Protein AF-A0A060BYZ4-F1 (afdb_monomer)

Organism: NCBI:txid941974

pLDDT: mean 87.71, std 12.77, range [39.12, 98.88]

Foldseek 3Di:
DVVPQDLPVLLVVLLVCLVVPAQEDEDEDALVVCVVPVPVVLVSVVSSLVSCVVSNHAYAYEYFEPDDDPPDDQQDDDDDFDDADPPDPCRRGHGHPALVQLPDPVNLVSSLCSLLSNCLSCLEPPSHAAYEYYHPCVDCVRPRNNVVSPPSVVSSVVSVRPHYYDYDDDDDD

Radius of gyration: 16.06 Å; Cα contacts (8 Å, |Δi|>4): 259; chains: 1; bounding box: 35×40×42 Å

InterPro domains:
  IPR017853 Glycoside hydrolase superfamily [SSF51445] (5-165)

Structure (mmCIF, N/CA/C/O backbone):
data_AF-A0A060BYZ4-F1
#
_entry.id   AF-A0A060BYZ4-F1
#
loop_
_atom_site.group_PDB
_atom_site.id
_atom_site.type_symbol
_atom_site.label_atom_id
_atom_site.label_alt_id
_atom_site.label_comp_id
_atom_site.label_asym_id
_atom_site.label_entity_id
_atom_site.label_seq_id
_atom_site.pdbx_PDB_ins_code
_atom_site.Cartn_x
_atom_site.Cartn_y
_atom_site.Cartn_z
_atom_site.occupancy
_atom_site.B_iso_or_equiv
_atom_site.auth_seq_id
_atom_site.auth_comp_id
_atom_site.auth_asym_id
_atom_site.auth_atom_id
_atom_site.pdbx_PDB_model_num
ATOM 1 N N . GLN A 1 1 ? 9.203 1.597 2.132 1.00 89.81 1 GLN A N 1
ATOM 2 C CA . GLN A 1 1 ? 10.469 1.006 2.621 1.00 89.81 1 GLN A CA 1
ATOM 3 C C . GLN A 1 1 ? 10.626 1.400 4.087 1.00 89.81 1 GLN A C 1
ATOM 5 O O . GLN A 1 1 ? 9.872 2.268 4.523 1.00 89.81 1 GLN A O 1
ATOM 10 N N . ALA A 1 2 ? 11.499 0.751 4.859 1.00 93.06 2 ALA A N 1
ATOM 11 C CA . ALA A 1 2 ? 11.623 1.028 6.295 1.00 93.06 2 ALA A CA 1
ATOM 12 C C . ALA A 1 2 ? 12.139 2.451 6.559 1.00 93.06 2 ALA A C 1
ATOM 14 O O . ALA A 1 2 ? 11.615 3.165 7.405 1.00 93.06 2 ALA A O 1
ATOM 15 N N . GLU A 1 3 ? 13.095 2.887 5.747 1.00 93.56 3 GLU A N 1
ATOM 16 C CA . GLU A 1 3 ? 13.818 4.156 5.840 1.00 93.56 3 GLU A CA 1
ATOM 17 C C . GLU A 1 3 ? 12.916 5.373 5.606 1.00 93.56 3 GLU A C 1
ATOM 19 O O . GLU A 1 3 ? 13.253 6.482 6.006 1.00 93.56 3 GLU A O 1
ATOM 24 N N . SER A 1 4 ? 11.777 5.173 4.939 1.00 92.81 4 SER A N 1
ATOM 25 C CA . SER A 1 4 ? 10.827 6.228 4.581 1.00 92.81 4 SER A CA 1
ATOM 26 C C . SER A 1 4 ? 9.488 6.107 5.314 1.00 92.81 4 SER A C 1
ATOM 28 O O . SER A 1 4 ? 8.541 6.802 4.950 1.00 92.81 4 SER A O 1
ATOM 30 N N . PHE A 1 5 ? 9.349 5.171 6.258 1.00 96.25 5 PHE A N 1
ATOM 31 C CA . PHE A 1 5 ? 8.108 4.999 7.009 1.00 96.25 5 PHE A CA 1
ATOM 32 C C . PHE A 1 5 ? 8.051 6.016 8.152 1.00 96.25 5 PHE A C 1
ATOM 34 O O . PHE A 1 5 ? 8.799 5.909 9.119 1.00 96.25 5 PHE A O 1
ATOM 41 N N . ASP A 1 6 ? 7.161 7.001 8.030 1.00 97.50 6 ASP A N 1
ATOM 42 C CA . ASP A 1 6 ? 7.020 8.108 8.980 1.00 97.50 6 ASP A CA 1
ATOM 43 C C . ASP A 1 6 ? 5.649 8.055 9.686 1.00 97.50 6 ASP A C 1
ATOM 45 O O . ASP A 1 6 ? 4.680 8.667 9.221 1.00 97.50 6 ASP A O 1
ATOM 49 N N . PRO A 1 7 ? 5.533 7.326 10.813 1.00 98.12 7 PRO A N 1
ATOM 50 C CA . PRO A 1 7 ? 4.274 7.212 11.545 1.00 98.12 7 PRO A CA 1
ATOM 51 C C . PRO A 1 7 ? 3.796 8.547 12.131 1.00 98.12 7 PRO A C 1
ATOM 53 O O . PRO A 1 7 ? 2.594 8.719 12.325 1.00 98.12 7 PRO A O 1
ATOM 56 N N . ALA A 1 8 ? 4.695 9.503 12.392 1.00 98.44 8 ALA A N 1
ATOM 57 C CA . ALA A 1 8 ? 4.322 10.803 12.946 1.00 98.44 8 ALA A CA 1
ATOM 58 C C . ALA A 1 8 ? 3.615 11.673 11.898 1.00 98.44 8 ALA A C 1
ATOM 60 O O . ALA A 1 8 ? 2.594 12.299 12.191 1.00 98.44 8 ALA A O 1
ATOM 61 N N . THR A 1 9 ? 4.118 11.683 10.660 1.00 98.12 9 THR A N 1
ATOM 62 C CA . THR A 1 9 ? 3.438 12.357 9.546 1.00 98.12 9 THR A CA 1
ATOM 63 C C . THR A 1 9 ? 2.119 11.670 9.202 1.00 98.12 9 THR A C 1
ATOM 65 O O . THR A 1 9 ? 1.117 12.364 9.039 1.00 98.12 9 THR A O 1
ATOM 68 N N . ILE A 1 10 ? 2.078 10.332 9.189 1.00 98.50 10 ILE A N 1
ATOM 69 C CA . ILE A 1 10 ? 0.837 9.568 8.972 1.00 98.50 10 ILE A CA 1
ATOM 70 C C . ILE A 1 10 ? -0.224 9.930 10.025 1.00 98.50 10 ILE A C 1
ATOM 72 O O . ILE A 1 10 ? -1.362 10.223 9.664 1.00 98.50 10 ILE A O 1
ATOM 76 N N . ASP A 1 11 ? 0.129 9.952 11.316 1.00 98.75 11 ASP A N 1
ATOM 77 C CA . ASP A 1 11 ? -0.804 10.307 12.397 1.00 98.75 11 ASP A CA 1
ATOM 78 C C . ASP A 1 11 ? -1.352 11.729 12.243 1.00 98.75 11 ASP A C 1
ATOM 80 O O . ASP A 1 11 ? -2.550 11.955 12.409 1.00 98.75 11 ASP A O 1
ATOM 84 N N . ARG A 1 12 ? -0.492 12.681 11.866 1.00 98.75 12 ARG A N 1
ATOM 85 C CA . ARG A 1 12 ? -0.890 14.071 11.620 1.00 98.75 12 ARG A CA 1
ATOM 86 C C . ARG A 1 12 ? -1.871 14.190 10.452 1.00 98.75 12 ARG A C 1
ATOM 88 O O . ARG A 1 12 ? -2.897 14.850 10.593 1.00 98.75 12 ARG A O 1
ATOM 95 N N . GLU A 1 13 ? -1.571 13.568 9.314 1.00 98.25 13 GLU A N 1
ATOM 96 C CA . GLU A 1 13 ? -2.410 13.661 8.112 1.00 98.25 13 GLU A CA 1
ATOM 97 C C . GLU A 1 13 ? -3.753 12.947 8.282 1.00 98.25 13 GLU A C 1
ATOM 99 O O . GLU A 1 13 ? -4.788 13.483 7.881 1.00 98.25 13 GLU A O 1
ATOM 104 N N . LEU A 1 14 ? -3.773 11.785 8.941 1.00 98.62 14 LEU A N 1
ATOM 105 C CA . LEU A 1 14 ? -5.027 11.107 9.272 1.00 98.62 14 LEU A CA 1
ATOM 106 C C . LEU A 1 14 ? -5.845 11.881 10.315 1.00 98.62 14 LEU A C 1
ATOM 108 O O . LEU A 1 14 ? -7.072 11.885 10.225 1.00 98.62 14 LEU A O 1
ATOM 112 N N . GLY A 1 15 ? -5.198 12.615 11.224 1.00 98.62 15 GLY A N 1
ATOM 113 C CA . GLY A 1 15 ? -5.874 13.560 12.115 1.00 98.62 15 GLY A CA 1
ATOM 114 C C . GLY A 1 15 ? -6.542 14.716 11.363 1.00 98.62 15 GLY A C 1
ATOM 115 O O . GLY A 1 15 ? -7.680 15.078 11.663 1.00 98.62 15 GLY A O 1
ATOM 116 N N . TRP A 1 16 ? -5.891 15.268 10.332 1.00 98.69 16 TRP A N 1
ATOM 117 C CA . TRP A 1 16 ? -6.535 16.247 9.447 1.00 98.69 16 TRP A CA 1
ATOM 118 C C . TRP A 1 16 ? -7.707 15.634 8.685 1.00 98.69 16 TRP A C 1
ATOM 120 O O . TRP A 1 16 ? -8.766 16.254 8.595 1.00 98.69 16 TRP A O 1
ATOM 130 N N . ALA A 1 17 ? -7.549 14.409 8.180 1.00 98.31 17 ALA A N 1
ATOM 131 C CA . ALA A 1 17 ? -8.615 13.718 7.471 1.00 98.31 17 ALA A CA 1
ATOM 132 C C . ALA A 1 17 ? -9.845 13.491 8.370 1.00 98.31 17 ALA A C 1
ATOM 134 O O . ALA A 1 17 ? -10.972 13.775 7.961 1.00 98.31 17 ALA A O 1
ATOM 135 N N . GLN A 1 18 ? -9.622 13.067 9.616 1.00 98.31 18 GLN A N 1
ATOM 136 C CA . GLN A 1 18 ? -10.665 12.952 10.632 1.00 98.31 18 GLN A CA 1
ATOM 137 C C . GLN A 1 18 ? -11.359 14.299 10.882 1.00 98.31 18 GLN A C 1
ATOM 139 O O . GLN A 1 18 ? -12.587 14.359 10.882 1.00 98.31 18 GLN A O 1
ATOM 144 N N . GLY A 1 19 ? -10.598 15.386 11.054 1.00 98.25 19 GLY A N 1
ATOM 145 C CA . GLY A 1 19 ? -11.148 16.729 11.277 1.00 98.25 19 GLY A CA 1
ATOM 146 C C . GLY A 1 19 ? -12.015 17.249 10.123 1.00 98.25 19 GLY A C 1
ATOM 147 O O . GLY A 1 19 ? -12.915 18.055 10.347 1.00 98.25 19 GLY A O 1
ATOM 148 N N . LEU A 1 20 ? -11.783 16.755 8.903 1.00 98.19 20 LEU A N 1
ATOM 149 C CA . LEU A 1 20 ? -12.593 17.038 7.713 1.00 98.19 20 LEU A CA 1
ATOM 150 C C . LEU A 1 20 ? -13.802 16.097 7.551 1.00 98.19 20 LEU A C 1
ATOM 152 O O . LEU A 1 20 ? -14.591 16.275 6.625 1.00 98.19 20 LEU A O 1
ATOM 156 N N . GLY A 1 21 ? -13.965 15.108 8.433 1.00 97.88 21 GLY A N 1
ATOM 157 C CA . GLY A 1 21 ? -15.078 1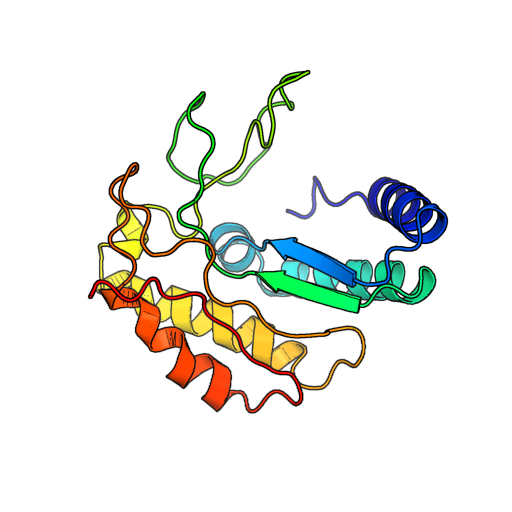4.156 8.410 1.00 97.88 21 GLY A CA 1
ATOM 158 C C . GLY A 1 21 ? -14.852 12.921 7.535 1.00 97.88 21 GLY A C 1
ATOM 159 O O . GLY A 1 21 ? -15.803 12.180 7.278 1.00 97.88 21 GLY A O 1
ATOM 160 N N . PHE A 1 22 ? -13.623 12.661 7.075 1.00 97.88 22 PHE A N 1
ATOM 161 C CA . PHE A 1 22 ? -13.325 11.407 6.385 1.00 97.88 22 PHE A CA 1
ATOM 162 C C . PHE A 1 22 ? -13.378 10.224 7.357 1.00 97.88 22 PHE A C 1
ATOM 164 O O . PHE A 1 22 ? -12.887 10.291 8.480 1.00 97.88 22 PHE A O 1
ATOM 171 N N . ASN A 1 23 ? -13.938 9.110 6.889 1.00 97.81 23 ASN A N 1
ATOM 172 C CA . ASN A 1 23 ? -14.022 7.848 7.635 1.00 97.81 23 ASN A CA 1
ATOM 173 C C . ASN A 1 23 ? -13.305 6.687 6.927 1.00 97.81 23 ASN A C 1
ATOM 175 O O . ASN A 1 23 ? -13.307 5.555 7.413 1.00 97.81 23 ASN A O 1
ATOM 179 N N . THR A 1 24 ? -12.739 6.952 5.749 1.00 98.00 24 THR A N 1
ATOM 180 C CA . THR A 1 24 ? -12.126 5.947 4.886 1.00 98.00 24 THR A CA 1
ATOM 181 C C . THR A 1 24 ? -10.980 6.574 4.103 1.00 98.00 24 THR A C 1
ATOM 183 O O . THR A 1 24 ? -11.115 7.693 3.608 1.00 98.00 24 THR A O 1
ATOM 186 N N . VAL A 1 25 ? -9.876 5.843 3.947 1.00 97.69 25 VAL A N 1
ATOM 187 C CA . VAL A 1 25 ? -8.769 6.214 3.053 1.00 97.69 25 VAL A CA 1
ATOM 188 C C . VAL A 1 25 ? -8.409 5.063 2.129 1.00 97.69 25 VAL A C 1
ATOM 190 O O . VAL A 1 25 ? -8.401 3.897 2.525 1.00 97.69 25 VAL A O 1
ATOM 193 N N . ARG A 1 26 ? -8.067 5.403 0.888 1.00 96.56 26 ARG A N 1
ATOM 194 C CA . ARG A 1 26 ? -7.505 4.465 -0.078 1.00 96.56 26 ARG A CA 1
ATOM 195 C C . ARG A 1 26 ? -5.998 4.649 -0.135 1.00 96.56 26 ARG A C 1
ATOM 197 O O . ARG A 1 26 ? -5.522 5.749 -0.395 1.00 96.56 26 ARG A O 1
ATOM 204 N N . VAL A 1 27 ? -5.265 3.568 0.094 1.00 96.19 27 VAL A N 1
ATOM 205 C CA . VAL A 1 27 ? -3.797 3.557 0.096 1.00 96.19 27 VAL A CA 1
ATOM 206 C C . VAL A 1 27 ? -3.285 2.575 -0.935 1.00 96.19 27 VAL A C 1
ATOM 208 O O . VAL A 1 27 ? -3.994 1.645 -1.311 1.00 96.19 27 VAL A O 1
ATOM 211 N N . PHE A 1 28 ? -2.059 2.776 -1.396 1.00 94.88 28 PHE A N 1
ATOM 212 C CA . PHE A 1 28 ? -1.465 1.954 -2.437 1.00 94.88 28 PHE A CA 1
ATOM 213 C C . PHE A 1 28 ? -0.217 1.276 -1.913 1.00 94.88 28 PHE A C 1
ATOM 215 O O . PHE A 1 28 ? 0.642 1.900 -1.288 1.00 94.88 28 PHE A O 1
ATOM 222 N N . PHE A 1 29 ? -0.132 -0.012 -2.187 1.00 95.81 29 PHE A N 1
ATOM 223 C CA . PHE A 1 29 ? 1.086 -0.763 -2.021 1.00 95.81 29 PHE A CA 1
ATOM 224 C C . PHE A 1 29 ? 1.906 -0.750 -3.311 1.00 95.81 29 PHE A C 1
ATOM 226 O O . PHE A 1 29 ? 1.474 -0.251 -4.349 1.00 95.81 29 P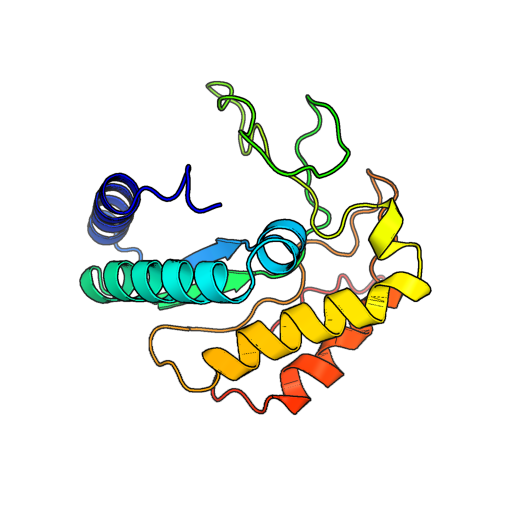HE A O 1
ATOM 233 N N . HIS A 1 30 ? 3.104 -1.320 -3.228 1.00 95.31 30 HIS A N 1
ATOM 234 C CA . HIS A 1 30 ? 3.938 -1.558 -4.389 1.00 95.31 30 HIS A CA 1
ATOM 235 C C . HIS A 1 30 ? 4.598 -2.930 -4.269 1.00 95.31 30 HIS A C 1
ATOM 237 O O . HIS A 1 30 ? 5.241 -3.235 -3.261 1.00 95.31 30 HIS A O 1
ATOM 243 N N . ASP A 1 31 ? 4.474 -3.734 -5.322 1.00 95.25 31 ASP A N 1
ATOM 244 C CA . ASP A 1 31 ? 5.020 -5.092 -5.417 1.00 95.25 31 ASP A CA 1
ATOM 245 C C . ASP A 1 31 ? 6.531 -5.175 -5.126 1.00 95.25 31 ASP A C 1
ATOM 247 O O . ASP A 1 31 ? 6.964 -6.085 -4.427 1.00 95.25 31 ASP A O 1
ATOM 251 N N . LEU A 1 32 ? 7.334 -4.203 -5.576 1.00 96.00 32 LEU A N 1
ATOM 252 C CA . LEU A 1 32 ? 8.778 -4.175 -5.308 1.00 96.00 32 LEU A CA 1
ATOM 253 C C . LEU A 1 32 ? 9.113 -3.983 -3.823 1.00 96.00 32 LEU A C 1
ATOM 255 O O . LEU A 1 32 ? 10.105 -4.521 -3.339 1.00 96.00 32 LEU A O 1
ATOM 259 N N . VAL A 1 33 ? 8.293 -3.225 -3.086 1.00 97.06 33 VAL A N 1
ATOM 260 C CA . VAL A 1 33 ? 8.493 -3.032 -1.639 1.00 97.06 33 VAL A CA 1
ATOM 261 C C . VAL A 1 33 ? 8.190 -4.325 -0.890 1.00 97.06 33 VAL A C 1
ATOM 263 O O . VAL A 1 33 ? 8.875 -4.635 0.082 1.00 97.06 33 VAL A O 1
ATOM 266 N N . TRP A 1 34 ? 7.188 -5.080 -1.348 1.00 98.00 34 TRP A N 1
ATOM 267 C CA . TRP A 1 34 ? 6.919 -6.410 -0.821 1.00 98.00 34 TRP A CA 1
ATOM 268 C C . TRP A 1 34 ? 8.046 -7.382 -1.159 1.00 98.00 34 TRP A C 1
ATOM 270 O O . TRP A 1 34 ? 8.510 -8.075 -0.272 1.00 98.00 34 TRP A O 1
ATOM 280 N N . GLU A 1 35 ? 8.523 -7.415 -2.403 1.00 97.25 35 GLU A N 1
ATOM 281 C CA . GLU A 1 35 ? 9.579 -8.344 -2.822 1.00 97.25 35 GLU A CA 1
ATOM 282 C C . GLU A 1 35 ? 10.877 -8.157 -2.028 1.00 97.25 35 GLU A C 1
ATOM 284 O O . GLU A 1 35 ? 11.524 -9.139 -1.670 1.00 97.25 35 GLU A O 1
ATOM 289 N N . ALA A 1 36 ? 11.231 -6.910 -1.713 1.00 97.62 36 ALA A N 1
ATOM 290 C CA . ALA A 1 36 ? 12.417 -6.601 -0.922 1.00 97.62 36 ALA A CA 1
ATOM 291 C C . ALA A 1 36 ? 12.291 -7.007 0.554 1.00 97.62 36 ALA A C 1
ATOM 293 O O . ALA A 1 36 ? 13.272 -7.436 1.157 1.00 97.62 36 ALA A O 1
ATOM 294 N N . ASP A 1 37 ? 11.108 -6.831 1.147 1.00 98.00 37 ASP A N 1
ATOM 295 C CA . ASP A 1 37 ? 10.872 -7.038 2.578 1.00 98.00 37 ASP A CA 1
ATOM 296 C C . ASP A 1 37 ? 9.385 -7.359 2.859 1.00 98.00 37 ASP A C 1
ATOM 298 O O . ASP A 1 37 ? 8.623 -6.483 3.295 1.00 98.00 37 ASP A O 1
ATOM 302 N N . PRO A 1 38 ? 8.939 -8.613 2.618 1.00 98.06 38 PRO A N 1
ATOM 303 C CA . PRO A 1 38 ? 7.542 -9.001 2.806 1.00 98.06 38 PRO A CA 1
ATOM 304 C C . PRO A 1 38 ? 7.079 -8.853 4.257 1.00 98.06 38 PRO A C 1
ATOM 306 O O . PRO A 1 38 ? 5.956 -8.423 4.516 1.00 98.06 38 PRO A O 1
ATOM 309 N N . ALA A 1 39 ? 7.934 -9.238 5.209 1.00 98.44 39 ALA A N 1
ATOM 3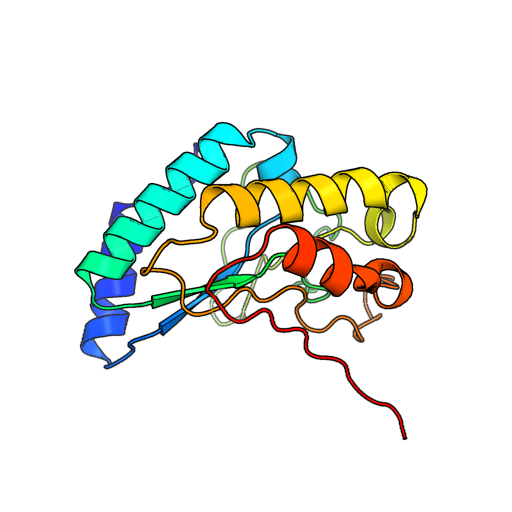10 C CA . ALA A 1 39 ? 7.621 -9.204 6.634 1.00 98.44 39 ALA A CA 1
ATOM 311 C C . ALA A 1 39 ? 7.501 -7.760 7.122 1.00 98.44 39 ALA A C 1
ATOM 313 O O . ALA A 1 39 ? 6.452 -7.376 7.634 1.00 98.44 39 ALA A O 1
ATOM 314 N N . GLY A 1 40 ? 8.502 -6.921 6.853 1.00 98.31 40 GLY A N 1
ATOM 315 C CA . GLY A 1 4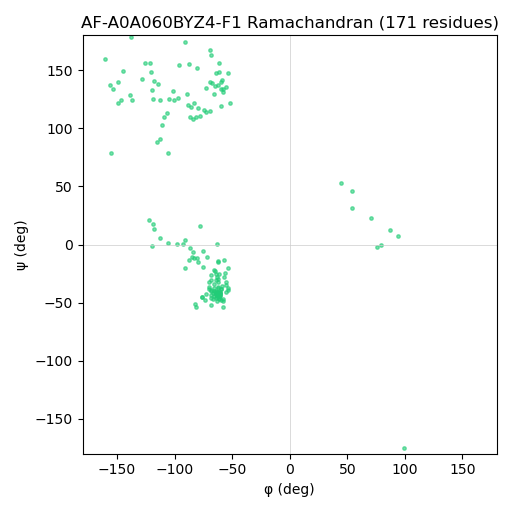0 ? 8.449 -5.539 7.293 1.00 98.31 40 GLY A CA 1
ATOM 316 C C . GLY A 1 40 ? 7.386 -4.721 6.563 1.00 98.31 40 GLY A C 1
ATOM 317 O O . GLY A 1 40 ? 6.874 -3.763 7.140 1.00 98.31 40 GLY A O 1
ATOM 318 N N . LEU A 1 41 ? 6.989 -5.058 5.322 1.00 98.50 41 LEU A N 1
ATOM 319 C CA . LEU A 1 41 ? 5.825 -4.407 4.703 1.00 98.50 41 LEU A CA 1
ATOM 320 C C . LEU A 1 41 ? 4.553 -4.692 5.507 1.00 98.50 41 LEU A C 1
ATOM 322 O O . LEU A 1 41 ? 3.784 -3.760 5.742 1.00 98.50 41 LEU A O 1
ATOM 326 N N . LYS A 1 42 ? 4.355 -5.939 5.953 1.00 98.69 42 LYS A N 1
ATOM 327 C CA . LYS A 1 42 ? 3.221 -6.312 6.807 1.00 98.69 42 LYS A CA 1
ATOM 328 C C . LYS A 1 42 ? 3.277 -5.587 8.151 1.00 98.69 42 LYS A C 1
ATOM 330 O O . LYS A 1 42 ? 2.276 -4.989 8.526 1.00 98.69 42 LYS A O 1
ATOM 335 N N . ASP A 1 43 ? 4.437 -5.527 8.803 1.00 98.62 43 ASP A N 1
ATOM 336 C CA . ASP A 1 43 ? 4.593 -4.819 10.085 1.00 98.62 43 ASP A CA 1
ATOM 337 C C . ASP A 1 43 ? 4.273 -3.319 9.959 1.00 98.62 43 ASP A C 1
ATOM 339 O O . ASP A 1 43 ? 3.537 -2.744 10.762 1.00 98.62 43 ASP A O 1
ATOM 343 N N . ARG A 1 44 ? 4.773 -2.666 8.902 1.00 98.56 44 ARG A N 1
ATOM 344 C CA . ARG A 1 44 ? 4.484 -1.248 8.630 1.00 98.56 44 ARG A CA 1
ATOM 345 C C . ARG A 1 44 ? 3.015 -1.018 8.292 1.00 98.56 44 ARG A C 1
ATOM 347 O O . ARG A 1 44 ? 2.451 0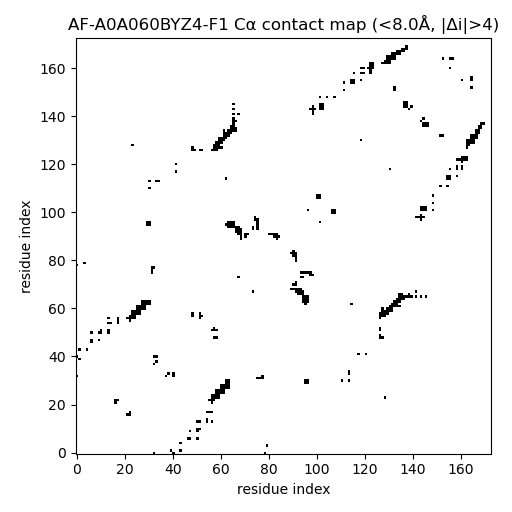.005 8.677 1.00 98.56 44 ARG A O 1
ATOM 354 N N . PHE A 1 45 ? 2.394 -1.947 7.570 1.00 98.69 45 PHE A N 1
ATOM 355 C CA . PHE A 1 45 ? 0.974 -1.860 7.264 1.00 98.69 45 PHE A CA 1
ATOM 356 C C . PHE A 1 45 ? 0.112 -2.059 8.518 1.00 98.69 45 PHE A C 1
ATOM 358 O O . PHE A 1 45 ? -0.822 -1.291 8.717 1.00 98.69 45 PHE A O 1
ATOM 365 N N . ASP A 1 46 ? 0.463 -2.984 9.414 1.00 98.75 46 ASP A N 1
ATOM 366 C CA . ASP A 1 46 ? -0.204 -3.138 10.713 1.00 98.75 46 ASP A CA 1
ATOM 367 C C . ASP A 1 46 ? -0.097 -1.869 11.579 1.00 98.75 46 ASP A C 1
ATOM 369 O O . ASP A 1 46 ? -1.093 -1.395 12.141 1.00 98.75 46 ASP A O 1
ATOM 373 N N . ALA A 1 47 ? 1.087 -1.249 11.618 1.00 98.75 47 ALA A N 1
ATOM 374 C CA . ALA A 1 47 ? 1.287 0.033 12.287 1.00 98.75 47 ALA A CA 1
ATOM 375 C C . ALA A 1 47 ? 0.420 1.143 11.663 1.00 98.75 47 ALA A C 1
ATOM 377 O O . ALA A 1 47 ? -0.245 1.888 12.385 1.00 98.75 47 ALA A O 1
ATOM 378 N N . PHE A 1 48 ? 0.359 1.222 10.329 1.00 98.75 48 PHE A N 1
ATOM 379 C CA . PHE A 1 48 ? -0.523 2.153 9.620 1.00 98.75 48 PHE A CA 1
ATOM 380 C C . PHE A 1 48 ? -2.001 1.923 9.963 1.00 98.75 48 PHE A C 1
ATOM 382 O O . PHE A 1 48 ? -2.706 2.875 10.298 1.00 98.75 48 PHE A O 1
ATOM 389 N N . LEU A 1 49 ? -2.471 0.671 9.935 1.00 98.81 49 LEU A N 1
ATOM 390 C CA . LEU A 1 49 ? -3.846 0.316 10.289 1.00 98.81 49 LEU A CA 1
ATOM 391 C C . LEU A 1 49 ? -4.173 0.710 11.737 1.00 98.81 49 LEU A C 1
ATOM 393 O O . LEU A 1 49 ? -5.272 1.189 12.015 1.00 98.81 49 LEU A O 1
ATOM 397 N N . THR A 1 50 ? -3.226 0.549 12.665 1.00 98.88 50 THR A N 1
ATOM 398 C CA . THR A 1 50 ? -3.375 0.987 14.062 1.00 98.88 50 THR A CA 1
ATOM 399 C C . THR A 1 50 ? -3.569 2.500 14.165 1.00 98.88 50 THR A C 1
ATOM 401 O O . THR A 1 50 ? -4.475 2.956 14.867 1.00 98.88 50 THR A O 1
ATOM 404 N N . ILE A 1 51 ? -2.781 3.282 13.423 1.00 98.81 51 ILE A N 1
ATOM 405 C CA . ILE A 1 51 ? -2.928 4.743 13.373 1.00 98.81 51 ILE A CA 1
ATOM 406 C C . ILE A 1 51 ? -4.269 5.126 12.727 1.00 98.81 51 ILE A C 1
ATOM 408 O O . ILE A 1 51 ? -4.993 5.959 13.264 1.00 98.81 51 ILE A O 1
ATOM 412 N N . ALA A 1 52 ? -4.665 4.485 11.627 1.00 98.81 52 ALA A N 1
ATOM 413 C CA . ALA A 1 52 ? -5.955 4.744 10.988 1.00 98.81 52 ALA A CA 1
ATOM 414 C C . ALA A 1 52 ? -7.140 4.448 11.924 1.00 98.81 52 ALA A C 1
ATOM 416 O O . ALA A 1 52 ? -8.051 5.271 12.047 1.00 98.81 52 ALA A O 1
ATOM 417 N N . LYS A 1 53 ? -7.086 3.335 12.672 1.00 98.69 53 LYS A N 1
ATOM 418 C CA . LYS A 1 53 ? -8.099 2.975 13.676 1.00 98.69 53 LYS A CA 1
ATOM 419 C C . LYS A 1 53 ? -8.213 4.026 14.780 1.00 98.69 53 LYS A C 1
ATOM 421 O O . LYS A 1 53 ? -9.331 4.372 15.152 1.00 98.69 53 LYS A O 1
ATOM 426 N N . LYS A 1 54 ? -7.089 4.573 15.265 1.00 98.56 54 LYS A N 1
ATOM 427 C CA . LYS A 1 54 ? -7.070 5.683 16.240 1.00 98.56 54 LYS A CA 1
ATOM 428 C C . LYS A 1 54 ? -7.870 6.895 15.741 1.00 98.56 54 LYS A C 1
ATOM 430 O O . LYS A 1 54 ? -8.529 7.551 16.542 1.00 98.56 54 LYS A O 1
ATOM 435 N N . HIS A 1 55 ? -7.861 7.151 14.433 1.00 98.69 55 HIS A N 1
ATOM 436 C CA . HIS A 1 55 ? -8.600 8.250 13.800 1.00 98.69 55 HIS A CA 1
ATOM 437 C C . HIS A 1 55 ? -10.013 7.872 13.327 1.00 98.69 55 HIS A C 1
ATOM 439 O O . HIS A 1 55 ? -10.709 8.706 12.754 1.00 98.69 55 HIS A O 1
ATOM 445 N N . GLY A 1 56 ? -10.482 6.646 13.589 1.00 98.31 56 GLY A N 1
ATOM 446 C CA . GLY A 1 56 ? -11.802 6.177 13.149 1.00 98.31 56 GLY A CA 1
ATOM 447 C C . GLY A 1 56 ? -11.902 5.960 11.635 1.00 98.31 56 GLY A C 1
ATOM 448 O O . GLY A 1 56 ? -12.996 5.995 11.075 1.00 98.31 56 GLY A O 1
ATOM 449 N N . ILE A 1 57 ? -10.764 5.753 10.973 1.00 98.69 57 ILE A N 1
ATOM 450 C CA . ILE A 1 57 ? -10.655 5.624 9.523 1.00 98.69 57 ILE A CA 1
ATOM 451 C C . ILE A 1 57 ? -10.433 4.156 9.157 1.00 98.69 57 ILE A C 1
ATOM 453 O O . ILE A 1 57 ? -9.483 3.525 9.624 1.00 98.69 57 ILE A O 1
ATOM 457 N N . ARG A 1 58 ? -11.286 3.616 8.280 1.00 98.38 58 ARG A N 1
ATOM 458 C CA . ARG A 1 58 ? -11.061 2.307 7.649 1.00 98.38 58 ARG A CA 1
ATOM 459 C C . ARG A 1 58 ? -10.235 2.440 6.377 1.00 98.38 58 ARG A C 1
ATOM 461 O O . ARG A 1 58 ? -10.212 3.485 5.730 1.00 98.38 58 ARG A O 1
ATOM 468 N N . VAL A 1 59 ? -9.556 1.366 6.000 1.00 98.38 59 VAL A N 1
ATOM 469 C CA . VAL A 1 59 ? -8.551 1.407 4.934 1.00 98.38 59 VAL A CA 1
ATOM 470 C C . VAL A 1 59 ? -8.987 0.576 3.732 1.00 98.38 59 VAL A C 1
ATOM 472 O O . VAL A 1 59 ? -9.505 -0.526 3.887 1.00 98.38 59 VAL A O 1
ATOM 475 N N . MET A 1 60 ? -8.757 1.103 2.529 1.00 97.12 60 MET A N 1
ATOM 476 C CA . MET A 1 60 ? -8.925 0.409 1.250 1.00 97.12 60 MET A CA 1
ATOM 477 C C . MET A 1 60 ? -7.551 0.206 0.590 1.00 97.12 60 MET A C 1
ATOM 479 O O . MET A 1 60 ? -7.082 1.099 -0.127 1.00 97.12 60 MET A O 1
ATOM 483 N N . PRO A 1 61 ? -6.857 -0.919 0.837 1.00 96.50 61 PRO A N 1
ATOM 484 C CA . PRO A 1 61 ? -5.548 -1.162 0.250 1.00 96.50 61 PRO A CA 1
ATOM 485 C C . PRO A 1 61 ? -5.668 -1.481 -1.238 1.00 96.50 61 PRO A C 1
ATOM 487 O O . PRO A 1 61 ? -6.513 -2.278 -1.641 1.00 96.50 61 PRO A O 1
ATOM 490 N N . THR A 1 62 ? -4.808 -0.862 -2.041 1.00 94.62 62 THR A N 1
ATOM 491 C CA . THR A 1 62 ? -4.729 -1.044 -3.490 1.00 94.62 62 THR A CA 1
ATOM 492 C C . THR A 1 62 ? -3.422 -1.718 -3.881 1.00 94.62 62 THR A C 1
ATOM 494 O O . THR A 1 62 ? -2.356 -1.207 -3.545 1.00 94.62 62 THR A O 1
ATOM 497 N N . PHE A 1 63 ? -3.493 -2.838 -4.601 1.00 93.44 63 PHE A N 1
ATOM 498 C CA . PHE A 1 63 ? -2.304 -3.612 -4.984 1.00 93.44 63 PHE A CA 1
ATOM 499 C C . PHE A 1 63 ? -1.595 -3.065 -6.213 1.00 93.44 63 PHE A C 1
ATOM 501 O O . PHE A 1 63 ? -0.384 -2.866 -6.191 1.00 93.44 63 PHE A O 1
ATOM 508 N N . PHE A 1 64 ? -2.351 -2.838 -7.282 1.00 92.00 64 PHE A N 1
ATOM 509 C CA . PHE A 1 64 ? -1.786 -2.500 -8.579 1.00 92.00 64 PHE A CA 1
ATOM 510 C C . PHE A 1 64 ? -2.367 -1.201 -9.132 1.00 92.00 64 PHE A C 1
ATOM 512 O O . PHE A 1 64 ? -3.469 -0.774 -8.780 1.00 92.00 64 PHE A O 1
ATOM 519 N N . THR A 1 65 ? -1.619 -0.559 -10.021 1.00 91.00 65 THR A N 1
ATOM 520 C CA . THR A 1 65 ? -2.009 0.643 -10.745 1.00 91.00 65 THR A CA 1
ATOM 521 C C . THR A 1 65 ? -1.269 0.742 -12.072 1.00 91.00 65 THR A C 1
ATOM 523 O O . THR A 1 65 ? -0.048 0.592 -12.120 1.00 91.00 65 THR A O 1
ATOM 526 N N . ASN A 1 66 ? -1.999 1.049 -13.147 1.00 88.62 66 ASN A N 1
ATOM 527 C CA . ASN A 1 66 ? -1.380 1.509 -14.396 1.00 88.62 66 ASN A CA 1
ATOM 528 C C . ASN A 1 66 ? -1.113 3.022 -14.383 1.00 88.62 66 ASN A C 1
ATOM 530 O O . ASN A 1 66 ? -0.422 3.538 -15.264 1.00 88.62 66 ASN A O 1
ATOM 534 N N . GLY A 1 67 ? -1.652 3.738 -13.391 1.00 83.94 67 GLY A N 1
ATOM 535 C CA . GLY A 1 67 ? -1.389 5.154 -13.190 1.00 83.94 67 GLY A CA 1
ATOM 536 C C . GLY A 1 67 ? 0.095 5.387 -12.913 1.00 83.94 67 GLY A C 1
ATOM 537 O O . GLY A 1 67 ? 0.719 4.657 -12.147 1.00 83.94 67 GLY A O 1
ATOM 538 N N . CYS A 1 68 ? 0.670 6.418 -13.530 1.00 80.69 68 CYS A N 1
ATOM 539 C CA . CYS A 1 68 ? 2.068 6.808 -13.344 1.00 80.69 68 CYS A CA 1
ATOM 540 C C . CYS A 1 68 ? 2.252 8.286 -13.695 1.00 80.69 68 CYS A C 1
ATOM 542 O O . CYS A 1 68 ? 1.746 8.760 -14.721 1.00 80.69 68 CYS A O 1
ATOM 544 N N . TYR A 1 69 ? 3.013 9.007 -12.876 1.00 80.56 69 TYR A N 1
ATOM 545 C CA . TYR A 1 69 ? 3.381 10.386 -13.148 1.00 80.56 69 TYR A CA 1
ATOM 546 C C . TYR A 1 69 ? 4.266 10.475 -14.396 1.00 80.56 69 TYR A C 1
ATOM 548 O O . TYR A 1 69 ? 5.176 9.680 -14.614 1.00 80.56 69 TYR A O 1
ATOM 556 N N . HIS A 1 70 ? 4.002 11.447 -15.267 1.00 73.00 70 HIS A N 1
ATOM 557 C CA . HIS A 1 70 ? 4.637 11.492 -16.587 1.00 73.00 70 HIS A CA 1
ATOM 558 C C . HIS A 1 70 ? 6.037 12.131 -16.607 1.00 73.00 70 HIS A C 1
ATOM 560 O O . HIS A 1 70 ? 6.726 12.007 -17.627 1.00 73.00 70 HIS A O 1
ATOM 566 N N . GLY A 1 71 ? 6.448 12.793 -15.520 1.00 67.62 71 GLY A N 1
ATOM 567 C CA . GLY A 1 71 ? 7.596 13.707 -15.493 1.00 67.62 71 GLY A CA 1
ATOM 568 C C . GLY A 1 71 ? 8.966 13.138 -15.095 1.00 67.62 71 GLY A C 1
ATOM 569 O O . GLY A 1 71 ? 9.908 13.919 -15.078 1.00 67.62 71 GLY A O 1
ATOM 570 N N . PHE A 1 72 ? 9.119 11.839 -14.795 1.00 68.31 72 PHE A N 1
ATOM 571 C CA . PHE A 1 72 ? 10.416 11.242 -14.401 1.00 68.31 72 PHE A CA 1
ATOM 572 C C . PHE A 1 72 ? 10.685 9.874 -15.048 1.00 68.31 72 PHE A C 1
ATOM 574 O O . PHE A 1 72 ? 9.850 9.384 -15.809 1.00 68.31 72 PHE A O 1
ATOM 581 N N . ASP A 1 73 ? 11.863 9.291 -14.763 1.00 65.12 73 ASP A N 1
ATOM 582 C CA . ASP A 1 73 ? 12.240 7.914 -15.117 1.00 65.12 73 ASP A CA 1
ATOM 583 C C . ASP A 1 73 ? 11.161 6.934 -14.637 1.00 65.12 73 ASP A C 1
ATOM 585 O O . ASP A 1 73 ? 10.780 6.915 -13.468 1.00 65.12 73 ASP A O 1
ATOM 589 N N . ARG A 1 74 ? 10.612 6.192 -15.597 1.00 66.62 74 ARG A N 1
ATOM 590 C CA . ARG A 1 74 ? 9.300 5.533 -15.513 1.00 66.62 74 ARG A CA 1
ATOM 591 C C . ARG A 1 74 ? 9.404 4.066 -15.119 1.00 66.62 74 ARG A C 1
ATOM 593 O O . ARG A 1 74 ? 8.382 3.385 -15.067 1.00 66.62 74 ARG A O 1
ATOM 600 N N . VAL A 1 75 ? 10.623 3.576 -14.902 1.00 82.38 75 VAL A N 1
ATOM 601 C CA . VAL A 1 75 ? 10.880 2.214 -14.443 1.00 82.38 75 VAL A CA 1
ATOM 602 C C . VAL A 1 75 ? 10.796 2.202 -12.917 1.00 82.38 75 VAL A C 1
ATOM 604 O O . VAL A 1 75 ? 11.583 2.897 -12.267 1.00 82.38 75 VAL A O 1
ATOM 607 N N . PRO A 1 76 ? 9.861 1.435 -12.327 1.00 88.25 76 PRO A N 1
ATOM 608 C CA . PRO A 1 76 ? 9.775 1.322 -10.881 1.00 88.25 76 PRO A CA 1
ATOM 609 C C . PRO A 1 76 ? 11.086 0.804 -10.295 1.00 88.25 76 PRO A C 1
ATOM 611 O O . PRO A 1 76 ? 11.638 -0.191 -10.766 1.00 88.25 76 PRO A O 1
ATOM 614 N N . LYS A 1 77 ? 11.582 1.485 -9.263 1.00 89.56 77 LYS A N 1
ATOM 615 C CA . LYS A 1 77 ? 12.804 1.116 -8.548 1.00 89.56 77 LYS A CA 1
ATOM 616 C C . LYS A 1 77 ? 12.680 1.437 -7.068 1.00 89.56 77 LYS A C 1
ATOM 618 O O . LYS A 1 77 ? 12.000 2.387 -6.679 1.00 89.56 77 LYS A O 1
ATOM 623 N N . LEU A 1 78 ? 13.356 0.627 -6.262 1.00 91.94 78 LEU A N 1
ATOM 624 C CA . LEU A 1 78 ? 13.521 0.873 -4.835 1.00 91.94 78 LEU A CA 1
ATOM 625 C C . LEU A 1 78 ? 14.427 2.087 -4.592 1.00 91.94 78 LEU A C 1
ATOM 627 O O . LEU A 1 78 ? 15.112 2.574 -5.493 1.00 91.94 78 LEU A O 1
ATOM 631 N N . GLY A 1 79 ? 14.430 2.559 -3.350 1.00 90.75 79 GLY A N 1
ATOM 632 C CA . GLY A 1 79 ? 15.142 3.754 -2.918 1.00 90.75 79 GLY A CA 1
ATOM 633 C C . GLY A 1 79 ? 14.257 5.003 -2.810 1.00 90.75 79 GLY A C 1
ATOM 634 O O . GLY A 1 79 ? 13.027 4.919 -2.931 1.00 90.75 79 GLY A O 1
ATOM 635 N N . PRO A 1 80 ? 14.872 6.161 -2.513 1.00 87.12 80 PRO A N 1
ATOM 636 C CA . PRO A 1 80 ? 14.165 7.422 -2.328 1.00 87.12 80 PRO A CA 1
ATOM 637 C C . PRO A 1 80 ? 13.383 7.823 -3.579 1.00 87.12 80 PRO A C 1
ATOM 639 O O . PRO A 1 80 ? 13.909 7.784 -4.692 1.00 87.12 80 PRO A O 1
ATOM 642 N N . GLN A 1 81 ? 12.129 8.229 -3.388 1.00 85.12 81 GLN A N 1
ATOM 643 C CA . GLN A 1 81 ? 11.328 8.803 -4.466 1.00 85.12 81 GLN A CA 1
ATOM 644 C C . GLN A 1 81 ? 11.691 10.283 -4.662 1.00 85.12 81 GLN A C 1
ATOM 646 O O . GLN A 1 81 ? 12.125 10.932 -3.704 1.00 85.12 81 GLN A O 1
ATOM 651 N N . PRO A 1 82 ? 11.531 10.838 -5.879 1.00 84.56 82 PRO A N 1
ATOM 652 C CA . PRO A 1 82 ? 11.712 12.266 -6.112 1.00 84.56 82 PRO A CA 1
ATOM 653 C C . PRO A 1 82 ? 10.852 13.101 -5.160 1.00 84.56 82 PRO A C 1
ATOM 655 O O . PRO A 1 82 ? 9.741 12.701 -4.809 1.00 84.56 82 PRO A O 1
ATOM 658 N N . ALA A 1 83 ? 11.347 14.279 -4.777 1.00 87.12 83 ALA A N 1
ATOM 659 C CA . ALA A 1 83 ? 10.541 15.218 -4.007 1.00 87.12 83 ALA A CA 1
ATOM 660 C C . ALA A 1 83 ? 9.265 15.589 -4.792 1.00 87.12 83 ALA A C 1
ATOM 662 O O . ALA A 1 83 ? 9.336 15.760 -6.018 1.00 87.12 83 ALA A O 1
ATOM 663 N N . PRO A 1 84 ? 8.110 15.729 -4.116 1.00 88.31 84 PRO A N 1
ATOM 664 C CA . PRO A 1 84 ? 6.886 16.162 -4.772 1.00 88.31 84 PRO A CA 1
ATOM 665 C C . PRO A 1 84 ? 7.090 17.545 -5.399 1.00 88.31 84 PRO A C 1
ATOM 667 O O . PRO A 1 84 ? 7.726 18.427 -4.822 1.00 88.31 84 PRO A O 1
ATOM 670 N N . ILE A 1 85 ? 6.538 17.735 -6.593 1.00 90.62 85 ILE A N 1
ATOM 671 C CA . ILE A 1 85 ? 6.569 19.004 -7.318 1.00 90.62 85 ILE A CA 1
ATOM 672 C C . ILE A 1 85 ? 5.348 19.830 -6.879 1.00 90.62 85 ILE A C 1
ATOM 674 O O . ILE A 1 85 ? 4.213 19.383 -7.088 1.00 90.62 85 ILE A O 1
ATOM 678 N N . PRO A 1 86 ? 5.537 21.034 -6.303 1.00 91.88 86 PRO A N 1
ATOM 679 C CA . PRO A 1 86 ? 4.430 21.886 -5.880 1.00 91.88 86 PRO A CA 1
ATOM 680 C C . PRO A 1 86 ? 3.444 22.183 -7.016 1.00 91.88 86 PRO A C 1
ATOM 682 O O . PRO A 1 86 ? 3.843 22.483 -8.139 1.00 91.88 86 PRO A O 1
ATOM 685 N N . GLY A 1 87 ? 2.145 22.097 -6.718 1.00 91.69 87 GLY A N 1
ATOM 686 C CA . GLY A 1 87 ? 1.071 22.334 -7.689 1.00 91.69 87 GLY A CA 1
ATOM 687 C C . GLY A 1 87 ? 0.841 21.197 -8.692 1.00 91.69 87 GLY A C 1
ATOM 688 O O . GLY A 1 87 ? -0.093 21.278 -9.486 1.00 91.69 87 GLY A O 1
ATOM 689 N N . VAL A 1 88 ? 1.638 20.124 -8.648 1.00 89.69 88 VAL A N 1
ATOM 690 C CA . VAL A 1 88 ? 1.497 18.979 -9.550 1.00 89.69 88 VAL A CA 1
ATOM 691 C C . VAL A 1 88 ? 0.974 17.770 -8.788 1.00 89.69 88 VAL A C 1
ATOM 693 O O . VAL A 1 88 ? 1.678 17.156 -7.980 1.00 89.69 88 VAL A O 1
ATOM 696 N N . HIS A 1 89 ? -0.276 17.416 -9.083 1.00 84.62 89 HIS A N 1
ATOM 697 C CA . HIS A 1 89 ? -0.940 16.257 -8.501 1.00 84.62 89 HIS A CA 1
ATOM 698 C C . HIS A 1 89 ? -0.156 14.970 -8.783 1.00 84.62 89 HIS A C 1
ATOM 700 O O . HIS A 1 89 ? 0.255 14.721 -9.919 1.00 84.62 89 HIS A O 1
ATOM 706 N N . ASN A 1 90 ? 0.025 14.149 -7.744 1.00 81.44 90 ASN A N 1
ATOM 707 C CA . ASN A 1 90 ? 0.674 12.840 -7.825 1.00 81.44 90 ASN A CA 1
ATOM 708 C C . ASN A 1 90 ? 2.078 12.882 -8.452 1.00 81.44 90 ASN A C 1
ATOM 710 O O . ASN A 1 90 ? 2.505 11.932 -9.107 1.00 81.44 90 ASN A O 1
ATOM 714 N N . SER A 1 91 ? 2.813 13.979 -8.264 1.00 85.69 91 SER A N 1
ATOM 715 C CA . SER A 1 91 ? 4.216 14.059 -8.665 1.00 85.69 91 SER A CA 1
ATOM 716 C C . SER A 1 91 ? 5.026 12.978 -7.938 1.00 85.69 91 SER A C 1
ATOM 718 O O . SER A 1 91 ? 5.050 12.915 -6.715 1.00 85.69 91 SER A O 1
ATOM 720 N N . GLY A 1 92 ? 5.637 12.076 -8.712 1.00 83.88 92 GLY A N 1
ATOM 721 C CA . GLY A 1 92 ? 6.335 10.899 -8.178 1.00 83.88 92 GLY A CA 1
ATOM 722 C C . GLY A 1 92 ? 5.493 9.620 -8.098 1.00 83.88 92 GLY A C 1
ATOM 723 O O . GLY A 1 92 ? 5.971 8.625 -7.572 1.00 83.88 92 GLY A O 1
ATOM 724 N N . TRP A 1 93 ? 4.267 9.608 -8.631 1.00 87.50 93 TRP A N 1
ATOM 725 C CA . TRP A 1 93 ? 3.454 8.393 -8.712 1.00 87.50 93 TRP A CA 1
ATOM 726 C C . TRP A 1 93 ? 4.067 7.343 -9.641 1.00 87.50 93 TRP A C 1
ATOM 728 O O . TRP A 1 93 ? 4.377 7.650 -10.794 1.00 87.50 93 TRP A O 1
ATOM 738 N N . VAL A 1 94 ? 4.198 6.105 -9.162 1.00 88.12 94 VAL A N 1
ATOM 739 C CA . VAL A 1 94 ? 4.876 5.007 -9.868 1.00 88.12 94 VAL A CA 1
ATOM 740 C C . VAL A 1 94 ? 3.902 3.866 -10.154 1.00 88.12 94 VAL A C 1
ATOM 742 O O . VAL A 1 94 ? 3.054 3.528 -9.331 1.00 88.12 94 VAL A O 1
ATOM 745 N N . GLN A 1 95 ? 4.040 3.274 -11.340 1.00 89.62 95 GLN A N 1
ATOM 746 C CA . GLN A 1 95 ? 3.257 2.123 -11.780 1.00 89.62 95 GLN A CA 1
ATOM 747 C C . GLN A 1 95 ? 3.601 0.863 -10.966 1.00 89.62 95 GLN A C 1
ATOM 749 O O . GLN A 1 95 ? 4.778 0.566 -10.773 1.00 89.62 95 GLN A O 1
ATOM 754 N N . SER A 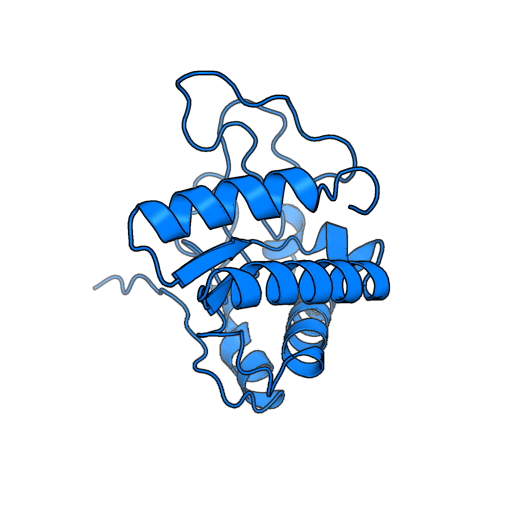1 96 ? 2.600 0.063 -10.589 1.00 91.81 96 SER A N 1
ATOM 755 C CA . SER A 1 96 ? 2.811 -1.264 -9.991 1.00 91.81 96 SER A CA 1
ATOM 756 C C . SER A 1 96 ? 1.834 -2.281 -10.598 1.00 91.81 96 SER A C 1
ATOM 758 O O . SER A 1 96 ? 0.633 -2.030 -10.576 1.00 91.81 96 SER A O 1
ATOM 760 N N . PRO A 1 97 ? 2.299 -3.407 -11.163 1.00 91.44 97 PRO A N 1
ATOM 761 C CA . PRO A 1 97 ? 3.693 -3.697 -11.473 1.00 91.44 97 PRO A CA 1
ATOM 762 C C . PRO A 1 97 ? 4.188 -2.796 -12.611 1.00 91.44 97 PRO A C 1
ATOM 764 O O . PRO A 1 97 ? 3.395 -2.229 -13.363 1.00 91.44 97 PRO A O 1
ATOM 767 N N . GLY A 1 98 ? 5.505 -2.681 -12.777 1.00 90.56 98 GLY A N 1
ATOM 768 C CA . GLY A 1 98 ? 6.078 -2.001 -13.942 1.00 90.56 98 GLY A CA 1
ATOM 769 C C . GLY A 1 98 ? 5.706 -2.688 -15.263 1.00 90.56 98 GLY A C 1
ATOM 770 O O . GLY A 1 98 ? 5.448 -3.892 -15.294 1.00 90.56 98 GLY A O 1
ATOM 771 N N . ALA A 1 99 ? 5.729 -1.932 -16.368 1.00 89.69 99 ALA A N 1
ATOM 772 C CA . ALA A 1 99 ? 5.305 -2.409 -17.692 1.00 89.69 99 ALA A CA 1
ATOM 773 C C . ALA A 1 99 ? 6.010 -3.705 -18.145 1.00 89.69 99 ALA A C 1
ATOM 775 O O . ALA A 1 99 ? 5.369 -4.576 -18.721 1.00 89.69 99 ALA A O 1
ATOM 776 N N . ALA A 1 100 ? 7.304 -3.863 -17.845 1.00 89.75 100 ALA A N 1
ATOM 777 C CA . ALA A 1 100 ? 8.043 -5.081 -18.180 1.00 89.75 100 ALA A CA 1
ATOM 778 C C . ALA A 1 100 ? 7.496 -6.325 -17.458 1.00 89.75 100 ALA A C 1
ATOM 780 O O . ALA A 1 100 ? 7.343 -7.365 -18.082 1.00 89.75 100 ALA A O 1
ATOM 781 N N . SER A 1 101 ? 7.159 -6.207 -16.168 1.00 88.81 101 SER A N 1
ATOM 782 C CA . SER A 1 101 ? 6.628 -7.331 -15.388 1.00 88.81 101 SER A CA 1
ATOM 783 C C . SER A 1 101 ? 5.185 -7.637 -15.781 1.00 88.81 101 SER A C 1
ATOM 785 O O . SER A 1 101 ? 4.863 -8.782 -16.065 1.00 88.81 101 SER A O 1
ATOM 787 N N . VAL A 1 102 ? 4.307 -6.634 -15.874 1.00 87.81 102 VAL A N 1
ATOM 788 C CA . VAL A 1 102 ? 2.892 -6.907 -16.186 1.00 87.81 102 VAL A CA 1
ATOM 789 C C . VAL A 1 102 ? 2.702 -7.553 -17.568 1.00 87.81 102 VAL A C 1
ATOM 791 O O . VAL A 1 102 ? 1.828 -8.401 -17.724 1.00 87.81 102 VAL A O 1
ATOM 794 N N . ASN A 1 103 ? 3.561 -7.222 -18.538 1.00 89.50 103 ASN A N 1
ATOM 795 C CA . ASN A 1 103 ? 3.518 -7.785 -19.890 1.00 89.50 103 ASN A CA 1
ATOM 796 C C . ASN A 1 103 ? 4.229 -9.140 -20.033 1.00 89.50 103 ASN A C 1
ATOM 798 O O . ASN A 1 103 ? 4.177 -9.724 -21.114 1.00 89.50 103 ASN A O 1
ATOM 802 N N . ASP A 1 104 ? 4.912 -9.624 -18.993 1.00 90.50 104 ASP A N 1
ATOM 803 C CA . ASP A 1 104 ? 5.622 -10.903 -19.000 1.00 90.50 104 ASP A CA 1
ATOM 804 C C . ASP A 1 104 ? 4.909 -11.907 -18.076 1.00 90.50 104 ASP A C 1
ATOM 806 O O . ASP A 1 104 ? 5.072 -11.837 -16.847 1.00 90.50 104 ASP A O 1
ATOM 810 N N . PRO A 1 105 ? 4.150 -12.868 -18.646 1.00 88.75 105 PRO A N 1
ATOM 811 C CA . PRO A 1 105 ? 3.433 -13.884 -17.880 1.00 88.75 105 PRO A CA 1
ATOM 812 C C . PRO A 1 105 ? 4.311 -14.713 -16.945 1.00 88.75 105 PRO A C 1
ATOM 814 O O . PRO A 1 105 ? 3.819 -15.219 -15.936 1.00 88.75 105 PRO A O 1
ATOM 817 N N . SER A 1 106 ? 5.614 -14.837 -17.225 1.00 89.88 106 SER A N 1
ATOM 818 C CA . SER A 1 106 ? 6.531 -15.568 -16.345 1.00 89.88 106 SER A CA 1
ATOM 819 C C . SER A 1 106 ? 6.685 -14.902 -14.972 1.00 89.88 106 SER A C 1
ATOM 821 O O . SER A 1 106 ? 6.986 -15.572 -13.983 1.00 89.88 106 SER A O 1
ATOM 823 N N . THR A 1 107 ? 6.409 -13.597 -14.875 1.00 89.44 107 THR A N 1
ATOM 824 C CA . THR A 1 107 ? 6.501 -12.843 -13.620 1.00 89.44 107 THR A CA 1
ATOM 825 C C . THR A 1 107 ? 5.215 -12.879 -12.797 1.00 89.44 107 THR A C 1
ATOM 827 O O . THR A 1 107 ? 5.235 -12.529 -11.613 1.00 89.44 107 THR A O 1
ATOM 830 N N . TRP A 1 108 ? 4.095 -13.324 -13.378 1.00 88.56 108 TRP A N 1
ATOM 831 C CA . TRP A 1 108 ? 2.785 -13.242 -12.732 1.00 88.56 108 TRP A CA 1
ATOM 832 C C . TRP A 1 108 ? 2.724 -14.055 -11.444 1.00 88.56 108 TRP A C 1
ATOM 834 O O . TRP A 1 108 ? 2.203 -13.552 -10.456 1.00 88.56 108 TRP A O 1
ATOM 844 N N . GLY A 1 109 ? 3.368 -15.225 -11.377 1.00 89.50 109 GLY A N 1
ATOM 845 C CA . GLY A 1 109 ? 3.411 -16.033 -10.150 1.00 89.50 109 GLY A CA 1
ATOM 846 C C . GLY A 1 109 ? 3.948 -15.278 -8.921 1.00 89.50 109 GLY A C 1
ATOM 847 O O . GLY A 1 109 ? 3.475 -15.491 -7.803 1.00 89.50 109 GLY A O 1
ATOM 848 N N . ARG A 1 110 ? 4.883 -14.334 -9.107 1.00 91.12 110 ARG A N 1
ATOM 849 C CA . ARG A 1 110 ? 5.366 -13.450 -8.029 1.00 91.12 110 ARG A CA 1
ATOM 850 C C . ARG A 1 110 ? 4.278 -12.469 -7.582 1.00 91.12 110 ARG A C 1
ATOM 852 O O . ARG A 1 110 ? 4.087 -12.283 -6.383 1.00 91.12 110 ARG A O 1
ATOM 859 N N . LEU A 1 111 ? 3.560 -11.871 -8.532 1.00 90.94 111 LEU A N 1
ATOM 860 C CA . LEU A 1 111 ? 2.451 -10.945 -8.273 1.00 90.94 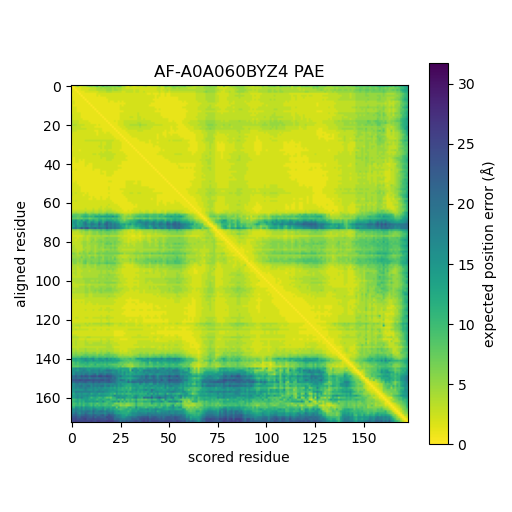111 LEU A CA 1
ATOM 861 C C . LEU A 1 111 ? 1.288 -11.650 -7.560 1.00 90.94 111 LEU A C 1
ATOM 863 O O . LEU A 1 111 ? 0.711 -11.102 -6.623 1.00 90.94 111 LEU A O 1
ATOM 867 N N . GLU A 1 112 ? 0.988 -12.890 -7.953 1.00 89.12 112 GLU A N 1
ATOM 868 C CA . GLU A 1 112 ? -0.019 -13.728 -7.300 1.00 89.12 112 GLU A CA 1
ATOM 869 C C . GLU A 1 112 ? 0.341 -14.003 -5.835 1.00 89.12 112 GLU A C 1
ATOM 871 O O . GLU A 1 112 ? -0.496 -13.854 -4.937 1.00 89.12 112 GLU A O 1
ATOM 876 N N . LYS A 1 113 ? 1.604 -14.374 -5.585 1.00 91.75 113 LYS A N 1
ATOM 877 C CA . LYS A 1 113 ? 2.129 -14.621 -4.237 1.00 91.75 113 LYS A CA 1
ATOM 878 C C . LYS A 1 113 ? 2.070 -13.361 -3.377 1.00 91.75 113 LYS A C 1
ATOM 880 O O . LYS A 1 113 ? 1.677 -13.447 -2.219 1.00 91.75 113 LYS A O 1
ATOM 885 N N . TYR A 1 114 ? 2.413 -12.213 -3.952 1.00 94.12 114 TYR A N 1
ATOM 886 C CA . TYR A 1 114 ? 2.338 -10.915 -3.294 1.00 94.12 114 TYR A CA 1
ATOM 887 C C . TYR A 1 114 ? 0.920 -10.583 -2.805 1.00 94.12 114 TYR A C 1
ATOM 889 O O . TYR A 1 114 ? 0.721 -10.310 -1.619 1.00 94.12 114 TYR A O 1
ATOM 897 N N . VAL A 1 115 ? -0.074 -10.654 -3.695 1.00 92.50 115 VAL A N 1
ATOM 898 C CA . VAL A 1 115 ? -1.476 -10.383 -3.341 1.00 92.50 115 VAL A CA 1
ATOM 899 C C . VAL A 1 115 ? -1.962 -11.370 -2.280 1.00 92.50 115 VAL A C 1
ATOM 901 O O . VAL A 1 115 ? -2.552 -10.963 -1.280 1.00 92.50 115 VAL A O 1
ATOM 904 N N . SER A 1 116 ? -1.677 -12.661 -2.467 1.00 91.81 116 SER A N 1
ATOM 905 C CA . SER A 1 116 ? -2.135 -13.719 -1.560 1.00 91.81 116 SER A CA 1
ATOM 906 C C . SER A 1 116 ? -1.528 -13.599 -0.161 1.00 91.81 116 SER A C 1
ATOM 908 O O . SER A 1 116 ? -2.240 -13.777 0.824 1.00 91.81 116 SER A O 1
ATOM 910 N N . ASP A 1 117 ? -0.238 -13.267 -0.055 1.00 95.25 117 ASP A N 1
ATOM 911 C CA . ASP A 1 117 ? 0.452 -13.075 1.228 1.00 95.25 117 ASP A CA 1
ATOM 912 C C . ASP A 1 117 ? -0.134 -11.892 2.011 1.00 95.25 117 ASP A C 1
ATOM 914 O O . ASP A 1 117 ? -0.453 -12.021 3.193 1.00 95.25 117 ASP A O 1
ATOM 918 N N . MET A 1 118 ? -0.353 -10.754 1.346 1.00 96.44 118 MET A N 1
ATOM 919 C CA . MET A 1 118 ? -0.930 -9.568 1.986 1.00 96.44 118 MET A CA 1
ATOM 920 C C . MET A 1 118 ? -2.396 -9.769 2.380 1.00 96.44 118 MET A C 1
ATOM 922 O O . MET A 1 118 ? -2.766 -9.450 3.508 1.00 96.44 118 MET A O 1
ATOM 926 N N . ILE A 1 119 ? -3.239 -10.315 1.494 1.00 94.31 119 ILE A N 1
ATOM 927 C CA . ILE A 1 119 ? -4.645 -10.582 1.839 1.00 94.31 119 ILE A CA 1
ATOM 928 C C . ILE A 1 119 ? -4.721 -11.628 2.953 1.00 94.31 119 ILE A C 1
ATOM 930 O O . ILE A 1 119 ? -5.478 -11.442 3.902 1.00 94.31 119 ILE A O 1
ATOM 934 N N . GLY A 1 120 ? -3.924 -12.698 2.878 1.00 94.56 120 GLY A N 1
ATOM 935 C CA . GLY A 1 120 ? -3.907 -13.766 3.876 1.00 94.56 120 GLY A CA 1
ATOM 936 C C . GLY A 1 120 ? -3.528 -13.277 5.275 1.00 94.56 120 GLY A C 1
ATOM 937 O O . GLY A 1 120 ? -4.176 -13.662 6.248 1.00 94.56 120 GLY A O 1
ATOM 938 N N . ALA A 1 121 ? -2.541 -12.383 5.381 1.00 96.69 121 ALA A N 1
ATOM 939 C CA . ALA A 1 121 ? -2.100 -11.826 6.661 1.00 96.69 121 ALA A CA 1
ATOM 940 C C . ALA A 1 121 ? -3.176 -10.981 7.370 1.00 96.69 121 ALA A C 1
ATOM 942 O O . ALA A 1 121 ? -3.224 -10.968 8.598 1.00 96.69 121 ALA A O 1
ATOM 943 N N . PHE A 1 122 ? -4.063 -10.320 6.617 1.00 96.75 122 PHE A N 1
ATOM 944 C CA . PHE A 1 122 ? -5.066 -9.387 7.154 1.00 96.75 122 PHE A CA 1
ATOM 945 C C . PHE A 1 122 ? -6.511 -9.777 6.797 1.00 96.75 122 PHE A C 1
ATOM 947 O O . PHE A 1 122 ? -7.421 -8.949 6.823 1.00 96.75 122 PHE A O 1
ATOM 954 N N . ALA A 1 123 ? -6.755 -11.048 6.465 1.00 91.12 123 ALA A N 1
ATOM 955 C CA . ALA A 1 123 ? -8.015 -11.513 5.876 1.00 91.12 123 ALA A CA 1
ATOM 956 C C . ALA A 1 123 ? -9.264 -11.193 6.720 1.00 91.12 123 ALA A C 1
ATOM 958 O O . ALA A 1 123 ? -10.352 -11.035 6.162 1.00 91.12 123 ALA A O 1
ATOM 959 N N . LYS A 1 124 ? -9.097 -11.096 8.046 1.00 93.69 124 LYS A N 1
ATOM 960 C CA . LYS A 1 124 ? -10.155 -10.885 9.052 1.00 93.69 124 LYS A CA 1
ATOM 961 C C . LYS A 1 124 ? -10.004 -9.574 9.833 1.00 93.69 124 LYS A C 1
ATOM 963 O O . LYS A 1 124 ? -10.617 -9.411 10.883 1.00 93.69 124 LYS A O 1
ATOM 968 N N . ASP A 1 125 ? -9.145 -8.679 9.362 1.00 97.19 125 ASP A N 1
ATOM 969 C CA . ASP A 1 125 ? -8.835 -7.431 10.047 1.00 97.19 125 ASP A CA 1
ATOM 970 C C . ASP A 1 125 ? -9.926 -6.366 9.870 1.00 97.19 125 ASP A C 1
ATOM 972 O O . ASP A 1 125 ? -10.079 -5.806 8.788 1.00 97.19 125 ASP A O 1
ATOM 976 N N . ASP A 1 126 ? -10.647 -6.043 10.947 1.00 96.81 126 ASP A N 1
ATOM 977 C CA . ASP A 1 126 ? -11.785 -5.109 10.938 1.00 96.81 126 ASP A CA 1
ATOM 978 C C . ASP A 1 126 ? -11.438 -3.662 10.538 1.00 96.81 126 ASP A C 1
ATOM 980 O O . ASP A 1 126 ? -12.331 -2.862 10.232 1.00 96.81 126 ASP A O 1
ATOM 984 N N . ARG A 1 127 ? -10.144 -3.316 10.521 1.00 98.38 127 ARG A N 1
ATOM 985 C CA . ARG A 1 127 ? -9.633 -2.002 10.107 1.00 98.38 127 ARG A CA 1
ATOM 986 C C . ARG A 1 127 ? -9.679 -1.838 8.588 1.00 98.38 127 ARG A C 1
ATOM 988 O O . ARG A 1 127 ? -9.641 -0.710 8.088 1.00 98.38 127 ARG A O 1
ATOM 995 N N . ILE A 1 128 ? -9.775 -2.940 7.847 1.00 98.19 128 ILE A N 1
ATOM 996 C CA . ILE A 1 128 ? -9.859 -2.951 6.389 1.00 98.19 128 ILE A CA 1
ATOM 997 C C . ILE A 1 128 ? -11.328 -2.867 5.968 1.00 98.19 128 ILE A C 1
ATOM 999 O O . ILE A 1 128 ? -12.184 -3.609 6.435 1.00 98.19 128 ILE A O 1
ATOM 1003 N N . LEU A 1 129 ? -11.640 -1.937 5.066 1.00 96.00 129 LEU A N 1
ATOM 1004 C CA . LEU A 1 129 ? -12.975 -1.817 4.483 1.00 96.00 129 LEU A CA 1
ATOM 1005 C C . LEU A 1 129 ? -13.168 -2.825 3.346 1.00 96.00 129 LEU A C 1
ATOM 1007 O O . LEU A 1 129 ? -14.150 -3.565 3.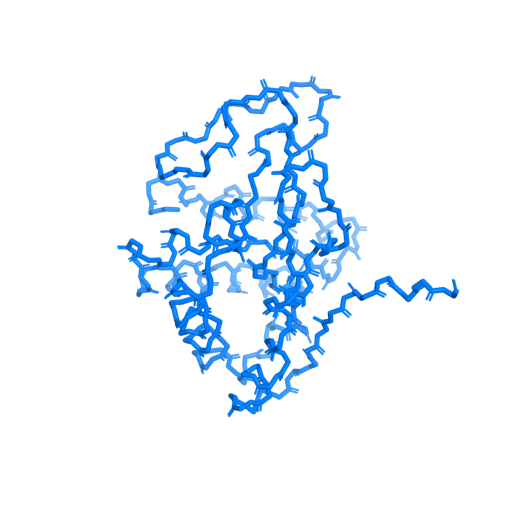320 1.00 96.00 129 LEU A O 1
ATOM 1011 N N . LEU A 1 130 ? -12.246 -2.808 2.385 1.00 94.50 130 LEU A N 1
ATOM 1012 C CA . LEU A 1 130 ? -12.242 -3.675 1.211 1.00 94.50 130 LEU A CA 1
ATOM 1013 C C . LEU A 1 130 ? -10.844 -3.729 0.596 1.00 94.50 130 LEU A C 1
ATOM 1015 O O . LEU A 1 130 ? -10.038 -2.822 0.803 1.00 94.50 130 LEU A O 1
ATOM 1019 N N . TRP A 1 131 ? -10.586 -4.763 -0.196 1.00 93.12 131 TRP A N 1
ATOM 1020 C CA . TRP A 1 131 ? -9.363 -4.910 -0.982 1.00 93.12 131 TRP A CA 1
ATOM 1021 C C . TRP A 1 131 ? -9.592 -4.432 -2.406 1.00 93.12 131 TRP A C 1
ATOM 1023 O O . TRP A 1 131 ? -10.500 -4.911 -3.080 1.00 93.12 131 TRP A O 1
ATOM 1033 N N . TYR A 1 132 ? -8.751 -3.523 -2.882 1.00 91.00 132 TYR A N 1
ATOM 1034 C CA . TYR A 1 132 ? -8.832 -2.996 -4.234 1.00 91.00 132 TYR A CA 1
ATOM 1035 C C . TYR A 1 132 ? -7.695 -3.582 -5.075 1.00 91.00 132 TYR A C 1
ATOM 1037 O O . TYR A 1 132 ? -6.516 -3.345 -4.822 1.00 91.00 132 TYR A O 1
ATOM 1045 N N . LEU A 1 133 ? -8.014 -4.400 -6.071 1.00 88.25 133 LEU A N 1
ATOM 1046 C CA . LEU A 1 133 ? -6.975 -5.152 -6.776 1.00 88.25 133 LEU A CA 1
ATOM 1047 C C . LEU A 1 133 ? -6.189 -4.282 -7.751 1.00 88.25 133 LEU A C 1
ATOM 1049 O O . LEU A 1 133 ? -4.962 -4.351 -7.773 1.00 88.25 133 LEU A O 1
ATOM 1053 N N . TYR A 1 134 ? -6.869 -3.457 -8.546 1.00 88.38 134 TYR A N 1
ATOM 1054 C CA . TYR A 1 134 ? -6.204 -2.773 -9.650 1.00 88.38 134 TYR A CA 1
ATOM 1055 C C . TYR A 1 134 ? -6.829 -1.416 -9.959 1.00 88.38 134 TYR A C 1
ATOM 1057 O O . TYR A 1 134 ? -8.005 -1.315 -10.301 1.00 88.38 134 TYR A O 1
ATOM 1065 N N . ASN A 1 135 ? -6.016 -0.366 -9.877 1.00 89.81 135 ASN A N 1
ATOM 1066 C CA . ASN A 1 135 ? -6.347 0.980 -10.319 1.00 89.81 135 ASN A CA 1
ATOM 1067 C C . ASN A 1 135 ? -6.119 1.144 -11.821 1.00 89.81 135 ASN A C 1
ATOM 1069 O O . ASN A 1 135 ? -4.994 1.004 -12.305 1.00 89.81 135 ASN A O 1
ATOM 1073 N N . GLU A 1 136 ? -7.182 1.513 -12.528 1.00 88.25 136 GLU A N 1
ATOM 1074 C CA . GLU A 1 136 ? -7.132 1.922 -13.933 1.00 88.25 136 GLU A CA 1
ATOM 1075 C C . GLU A 1 136 ? -6.451 0.913 -14.888 1.00 88.25 136 GLU A C 1
ATOM 1077 O O . GLU A 1 136 ? -5.656 1.318 -15.738 1.00 88.25 136 GLU A O 1
ATOM 1082 N N . PRO A 1 137 ? -6.750 -0.404 -14.813 1.00 86.56 137 PRO A N 1
ATOM 1083 C CA . PRO A 1 137 ? -6.063 -1.431 -15.612 1.00 86.56 137 PRO A CA 1
ATOM 1084 C C . PRO A 1 137 ? -6.234 -1.273 -17.134 1.00 86.56 137 PRO A C 1
ATOM 1086 O O . PRO A 1 137 ? -5.497 -1.884 -17.906 1.00 86.56 137 PRO A O 1
ATOM 1089 N N . TRP A 1 138 ? -7.194 -0.458 -17.583 1.00 83.38 138 TRP A N 1
ATOM 1090 C CA . TRP A 1 138 ? -7.421 -0.156 -19.000 1.00 83.38 138 TRP A CA 1
ATOM 1091 C C . TRP A 1 138 ? -6.450 0.890 -19.568 1.00 83.38 138 TRP A C 1
ATOM 1093 O O . TRP A 1 138 ? -6.381 1.053 -20.788 1.00 83.38 138 TRP A O 1
ATOM 1103 N N . ILE A 1 139 ? -5.728 1.633 -18.721 1.00 83.69 139 ILE A N 1
ATOM 1104 C CA . ILE A 1 139 ? -4.789 2.660 -19.179 1.00 83.69 139 ILE A CA 1
ATOM 1105 C C . ILE A 1 139 ? -3.537 1.978 -19.728 1.00 83.69 139 ILE A C 1
ATOM 1107 O O . ILE A 1 139 ? -2.784 1.354 -18.985 1.00 83.69 139 ILE A O 1
ATOM 1111 N N . THR A 1 140 ? -3.286 2.144 -21.027 1.00 82.88 140 THR A N 1
ATOM 1112 C CA . THR A 1 140 ? -2.132 1.560 -21.736 1.00 82.88 140 THR A CA 1
ATOM 1113 C C . THR A 1 140 ? -1.048 2.579 -22.075 1.00 82.88 140 THR A C 1
ATOM 1115 O O . THR A 1 140 ? -0.023 2.225 -22.654 1.00 82.88 140 THR A O 1
ATOM 1118 N N . THR A 1 141 ? -1.220 3.848 -21.687 1.00 74.38 141 THR A N 1
ATOM 1119 C CA . THR A 1 141 ? -0.357 4.988 -22.054 1.00 74.38 141 THR A CA 1
ATOM 1120 C C . THR A 1 141 ? 1.124 4.802 -21.677 1.00 74.38 141 THR A C 1
ATOM 1122 O O . THR A 1 141 ? 1.980 5.561 -22.133 1.00 74.38 141 THR A O 1
ATOM 1125 N N . LYS A 1 142 ? 1.451 3.805 -20.841 1.00 73.88 142 LYS A N 1
ATOM 1126 C CA . LYS A 1 142 ? 2.815 3.445 -20.411 1.00 73.88 142 LYS A CA 1
ATOM 1127 C C . LYS A 1 142 ? 3.247 2.031 -20.806 1.00 73.88 142 LYS A C 1
ATOM 1129 O O . LYS A 1 142 ? 4.216 1.511 -20.269 1.00 73.88 142 LYS A O 1
ATOM 1134 N N . GLY A 1 143 ? 2.551 1.425 -21.762 1.00 80.69 143 GLY A N 1
ATOM 1135 C CA . GLY A 1 143 ? 2.870 0.100 -22.286 1.00 80.69 143 GLY A CA 1
ATOM 1136 C C . GLY A 1 143 ? 2.392 -1.048 -21.403 1.00 80.69 143 GLY A C 1
ATOM 1137 O O . GLY A 1 143 ? 2.584 -2.189 -21.789 1.00 80.69 143 GLY A O 1
ATOM 1138 N N . ALA A 1 144 ? 1.758 -0.768 -20.262 1.00 84.50 144 ALA A N 1
ATOM 1139 C CA . ALA A 1 144 ? 1.143 -1.771 -19.403 1.00 84.50 144 ALA A CA 1
ATOM 1140 C C . ALA A 1 144 ? -0.095 -2.379 -20.078 1.00 84.50 144 ALA A C 1
ATOM 1142 O O . ALA A 1 144 ? -1.082 -1.680 -20.317 1.00 84.50 144 ALA A O 1
ATOM 1143 N N . GLN A 1 145 ? -0.045 -3.671 -20.390 1.00 84.06 145 GLN A N 1
ATOM 1144 C CA . GLN A 1 145 ? -1.171 -4.447 -20.899 1.00 84.06 145 GLN A CA 1
ATOM 1145 C C . GLN A 1 145 ? -1.675 -5.353 -19.779 1.00 84.06 145 GLN A C 1
ATOM 1147 O O . GLN A 1 145 ? -1.346 -6.530 -19.707 1.00 84.06 145 GLN A O 1
ATOM 1152 N N . SER A 1 146 ? -2.445 -4.770 -18.865 1.00 77.69 146 SER A N 1
ATOM 1153 C CA . SER A 1 146 ? -2.709 -5.392 -17.562 1.00 77.69 146 SER A CA 1
ATOM 1154 C C . SER A 1 146 ? -3.942 -6.282 -17.532 1.00 77.69 146 SER A C 1
ATOM 1156 O O . SER A 1 146 ? -4.030 -7.152 -16.674 1.00 77.69 146 SER A O 1
ATOM 1158 N N . LEU A 1 147 ? -4.870 -6.112 -18.481 1.00 71.00 147 LEU A N 1
ATOM 1159 C CA . LEU A 1 147 ? -6.104 -6.904 -18.540 1.00 71.00 147 LEU A CA 1
ATOM 1160 C C . LEU A 1 147 ? -5.854 -8.428 -18.577 1.00 71.00 147 LEU A C 1
ATOM 1162 O O . LEU A 1 147 ? -6.542 -9.129 -17.841 1.00 71.00 147 LEU A O 1
ATOM 1166 N N . PRO A 1 148 ? -4.861 -8.960 -19.322 1.00 66.25 148 PRO A N 1
ATOM 1167 C CA . PRO A 1 148 ? -4.517 -10.384 -19.262 1.00 66.25 148 PRO A CA 1
ATOM 1168 C C . PRO A 1 148 ? -4.031 -10.867 -17.884 1.00 66.25 148 PRO A C 1
ATOM 1170 O O . PRO A 1 148 ? -4.258 -12.018 -17.533 1.00 66.25 148 PRO A O 1
ATOM 1173 N N . CYS A 1 149 ? -3.400 -9.998 -17.087 1.00 58.88 149 CYS A N 1
ATOM 1174 C CA . CYS A 1 149 ? -2.934 -10.314 -15.731 1.00 58.88 149 CYS A CA 1
ATOM 1175 C C . CYS A 1 149 ? -4.074 -10.244 -14.686 1.00 58.88 149 CYS A C 1
ATOM 1177 O O . CYS A 1 149 ? -3.906 -10.669 -13.542 1.00 58.88 149 CYS A O 1
ATOM 1179 N N . CYS A 1 150 ? -5.245 -9.699 -15.040 1.00 61.75 150 CYS A N 1
ATOM 1180 C CA . CYS A 1 150 ? -6.343 -9.420 -14.108 1.00 61.75 150 CYS A CA 1
ATOM 1181 C C . CYS A 1 150 ? -7.191 -10.642 -13.688 1.00 61.75 150 CYS A C 1
ATOM 1183 O O . CYS A 1 150 ? -8.222 -10.459 -13.040 1.00 61.75 150 CYS A O 1
ATOM 1185 N N . ASP A 1 151 ? -6.724 -11.877 -13.903 1.00 63.62 151 ASP A N 1
ATOM 1186 C CA . ASP A 1 151 ? -7.295 -13.092 -13.281 1.00 63.62 151 ASP A CA 1
ATOM 1187 C C . ASP A 1 151 ? -7.168 -13.111 -11.733 1.00 63.62 151 ASP A C 1
ATOM 1189 O O . ASP A 1 151 ? -7.636 -14.029 -11.048 1.00 63.62 151 ASP A O 1
ATOM 1193 N N . GLY A 1 152 ? -6.589 -12.055 -11.148 1.00 57.06 152 GLY A N 1
ATOM 1194 C CA . GLY A 1 152 ? -6.366 -11.855 -9.714 1.00 57.06 152 GLY A CA 1
ATOM 1195 C C . GLY A 1 152 ? -7.596 -11.993 -8.809 1.00 57.06 152 GLY A C 1
ATOM 1196 O O . GLY A 1 152 ? -7.441 -12.289 -7.623 1.00 57.06 152 GLY A O 1
ATOM 1197 N N . PHE A 1 153 ? -8.819 -11.882 -9.340 1.00 57.94 153 PHE A N 1
ATOM 1198 C CA . PHE A 1 153 ? -10.038 -12.184 -8.580 1.00 57.94 153 PHE A CA 1
ATOM 1199 C C . PHE A 1 153 ? -10.078 -13.619 -8.046 1.00 57.94 153 PHE A C 1
ATOM 1201 O O . PHE A 1 153 ? -10.565 -13.840 -6.934 1.00 57.94 153 PHE A O 1
ATOM 1208 N N . ARG A 1 154 ? -9.549 -14.593 -8.799 1.00 65.00 154 ARG A N 1
ATOM 1209 C CA . ARG A 1 154 ? -9.475 -15.991 -8.351 1.00 65.00 154 ARG A CA 1
ATOM 1210 C C . ARG A 1 154 ? -8.603 -16.122 -7.100 1.00 65.00 154 ARG A C 1
ATOM 1212 O O . ARG A 1 154 ? -8.956 -16.847 -6.175 1.00 65.00 154 ARG A O 1
ATOM 1219 N N . LEU A 1 155 ? -7.490 -15.395 -7.058 1.00 61.88 155 LEU A N 1
ATOM 1220 C CA . LEU A 1 155 ? -6.491 -15.464 -5.989 1.00 61.88 155 LEU A CA 1
ATOM 1221 C C . LEU A 1 155 ? -6.955 -14.744 -4.728 1.00 61.88 155 LEU A C 1
ATOM 1223 O O . LEU A 1 155 ? -6.881 -15.295 -3.633 1.00 61.88 155 LEU A O 1
ATOM 1227 N N . ALA A 1 156 ? -7.515 -13.546 -4.890 1.00 65.56 156 ALA A N 1
ATOM 1228 C CA . ALA A 1 156 ? -8.064 -12.791 -3.774 1.00 65.56 156 ALA A CA 1
ATOM 1229 C C . ALA A 1 156 ? -9.227 -13.537 -3.101 1.00 65.56 156 ALA A C 1
ATOM 1231 O O . ALA A 1 156 ? -9.329 -13.541 -1.875 1.00 65.56 156 ALA A O 1
ATOM 1232 N N . ARG A 1 157 ? -10.066 -14.238 -3.880 1.00 65.19 157 ARG A N 1
ATOM 1233 C CA . ARG A 1 157 ? -11.114 -15.109 -3.325 1.00 65.19 157 ARG A CA 1
ATOM 1234 C C . ARG A 1 157 ? -10.567 -16.366 -2.650 1.00 65.19 157 ARG A C 1
ATOM 1236 O O . ARG A 1 157 ? -11.168 -16.805 -1.674 1.00 65.19 157 ARG A O 1
ATOM 1243 N N . ALA A 1 158 ? -9.453 -16.930 -3.117 1.00 67.31 158 ALA A N 1
ATOM 1244 C CA . ALA A 1 158 ? -8.854 -18.123 -2.510 1.00 67.31 158 ALA A CA 1
ATOM 1245 C C . ALA A 1 158 ? -8.383 -17.885 -1.063 1.00 67.31 158 ALA A C 1
ATOM 1247 O O . ALA A 1 158 ? -8.413 -18.807 -0.253 1.00 67.31 158 ALA A O 1
ATOM 1248 N N . ALA A 1 159 ? -8.019 -16.646 -0.717 1.00 69.44 159 ALA A N 1
ATOM 1249 C CA . ALA A 1 159 ? -7.674 -16.260 0.651 1.00 69.44 159 ALA A CA 1
ATOM 1250 C C . ALA A 1 159 ? -8.896 -16.106 1.585 1.00 69.44 159 ALA A C 1
ATOM 1252 O O . ALA A 1 159 ? -8.720 -15.885 2.781 1.00 69.44 159 ALA A O 1
ATOM 1253 N N . ALA A 1 160 ? -10.120 -16.212 1.049 1.00 73.25 160 ALA A N 1
ATOM 1254 C CA . ALA A 1 160 ? -11.388 -16.092 1.770 1.00 73.25 160 ALA A CA 1
ATOM 1255 C C . ALA A 1 160 ? -11.447 -14.904 2.763 1.00 73.25 160 ALA A C 1
ATOM 1257 O O . ALA A 1 160 ? -11.760 -15.108 3.943 1.00 73.25 160 ALA A O 1
ATOM 1258 N N . PRO A 1 161 ? -11.145 -13.661 2.327 1.00 76.50 161 PRO A N 1
ATOM 1259 C CA . PRO A 1 161 ? -11.254 -12.503 3.203 1.00 76.50 161 PRO A CA 1
ATOM 1260 C C . PRO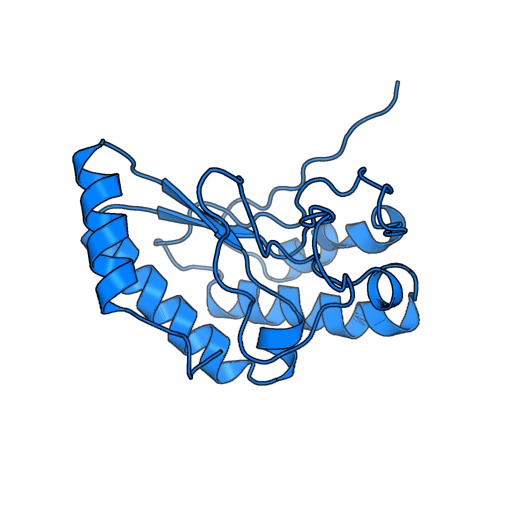 A 1 161 ? -12.711 -12.282 3.620 1.00 76.50 161 PRO A C 1
ATOM 1262 O O . PRO A 1 161 ? -13.638 -12.504 2.841 1.00 76.50 161 PRO A O 1
ATOM 1265 N N . THR A 1 162 ? -12.922 -11.774 4.833 1.00 79.62 162 THR A N 1
ATOM 1266 C CA . THR A 1 162 ? -14.256 -11.333 5.283 1.00 79.62 162 THR A CA 1
ATOM 1267 C C . THR A 1 162 ? -14.702 -10.035 4.605 1.00 79.62 162 THR A C 1
ATOM 1269 O O . THR A 1 162 ? -15.854 -9.631 4.733 1.00 79.62 162 THR A O 1
ATOM 1272 N N . HIS A 1 163 ? -13.784 -9.380 3.895 1.00 86.25 163 HIS A N 1
ATOM 1273 C CA . HIS A 1 163 ? -13.961 -8.094 3.234 1.00 86.25 163 HIS A CA 1
ATOM 1274 C C . HIS A 1 163 ? -14.322 -8.261 1.759 1.00 86.25 163 HIS A C 1
ATOM 1276 O O . HIS A 1 163 ? -13.936 -9.238 1.115 1.00 86.25 163 HIS A O 1
ATOM 1282 N N . ALA A 1 164 ? -15.002 -7.259 1.200 1.00 81.81 164 ALA A N 1
ATOM 1283 C CA . ALA A 1 164 ? -15.206 -7.183 -0.240 1.00 81.81 164 ALA A CA 1
ATOM 1284 C C . ALA A 1 164 ? -13.858 -7.082 -0.981 1.00 81.81 164 ALA A C 1
ATOM 1286 O O . ALA A 1 164 ? -12.890 -6.507 -0.477 1.00 81.81 164 ALA A O 1
ATOM 1287 N N . VAL A 1 165 ? -13.815 -7.634 -2.193 1.00 77.38 165 VAL A N 1
ATOM 1288 C CA . VAL A 1 165 ? -12.698 -7.503 -3.133 1.00 77.38 165 VAL A CA 1
ATOM 1289 C C . VAL A 1 165 ? -13.237 -6.812 -4.376 1.00 77.38 165 VAL A C 1
ATOM 1291 O O . VAL A 1 165 ? -14.216 -7.289 -4.951 1.00 77.38 165 VAL A O 1
ATOM 1294 N N . ASP A 1 166 ? -12.606 -5.714 -4.776 1.00 77.81 166 ASP A N 1
ATOM 1295 C CA . ASP A 1 166 ? -13.038 -4.874 -5.889 1.00 77.81 166 ASP A CA 1
ATOM 1296 C C . ASP A 1 166 ? -11.975 -4.773 -6.996 1.00 77.81 166 ASP A C 1
ATOM 1298 O O . ASP A 1 166 ? -10.765 -4.808 -6.743 1.00 77.81 166 ASP A O 1
ATOM 1302 N N . LEU A 1 167 ? -12.450 -4.631 -8.233 1.00 70.62 167 LEU A N 1
ATOM 1303 C CA . LEU A 1 167 ? -11.664 -4.349 -9.433 1.00 70.62 167 LEU A CA 1
ATOM 1304 C C . LEU A 1 167 ? -12.516 -3.485 -10.358 1.00 70.62 167 LEU A C 1
ATOM 1306 O O . LEU A 1 167 ? -13.590 -3.907 -10.786 1.00 70.62 167 LEU A O 1
ATOM 1310 N N . VAL A 1 168 ? -12.006 -2.319 -10.747 1.00 64.88 168 VAL A N 1
ATOM 1311 C CA . VAL A 1 168 ? -12.690 -1.504 -11.752 1.00 64.88 168 VAL A CA 1
ATOM 1312 C C . VAL A 1 168 ? -12.245 -1.947 -13.139 1.00 64.88 168 VAL A C 1
ATOM 1314 O O . VAL A 1 168 ? -11.107 -1.721 -13.553 1.00 64.88 168 VAL A O 1
ATOM 1317 N N . LEU A 1 169 ? -13.167 -2.576 -13.864 1.00 59.00 169 LEU A N 1
ATOM 1318 C CA . LEU A 1 169 ? -13.025 -2.896 -15.278 1.00 59.00 169 LEU A CA 1
ATOM 1319 C C . LEU A 1 169 ? -13.819 -1.883 -16.101 1.00 59.00 169 LEU A C 1
ATOM 1321 O O . LEU A 1 169 ? -14.985 -1.614 -15.819 1.00 59.00 169 LEU A O 1
ATOM 1325 N N . HIS A 1 170 ? -13.191 -1.336 -17.138 1.00 48.38 170 HIS A N 1
ATOM 1326 C CA . HIS A 1 170 ? -13.914 -0.584 -18.153 1.00 48.38 170 HIS A CA 1
ATOM 1327 C C . HIS A 1 170 ? -14.484 -1.581 -19.166 1.00 48.38 170 HIS A C 1
ATOM 1329 O O . HIS A 1 170 ? -13.730 -2.182 -19.932 1.00 48.38 170 HIS A O 1
ATOM 1335 N N . LEU A 1 171 ? -15.802 -1.783 -19.144 1.00 41.53 171 LEU A N 1
ATOM 1336 C CA . LEU A 1 171 ? -16.499 -2.521 -20.193 1.00 41.53 171 LEU A CA 1
ATOM 1337 C C . LEU A 1 171 ? -16.533 -1.626 -21.433 1.00 41.53 171 LEU A C 1
ATOM 1339 O O . LEU A 1 171 ? -17.138 -0.557 -21.405 1.00 41.53 171 LEU A O 1
ATOM 1343 N N . ARG A 1 172 ? -15.835 -2.033 -22.497 1.00 42.44 172 ARG A N 1
ATOM 1344 C CA . ARG A 1 172 ? -16.069 -1.455 -23.822 1.00 42.44 172 ARG A CA 1
ATOM 1345 C C . ARG A 1 172 ? -17.316 -2.130 -24.387 1.00 42.44 172 ARG A C 1
ATOM 1347 O O . ARG A 1 172 ? -17.310 -3.353 -24.518 1.00 42.44 172 ARG A O 1
ATOM 1354 N N . GLU A 1 173 ? -18.356 -1.340 -24.635 1.00 39.12 173 GLU A N 1
ATOM 1355 C CA . GLU A 1 173 ? -19.480 -1.724 -25.503 1.00 39.12 173 GLU A CA 1
ATOM 1356 C C . GLU A 1 173 ? -19.021 -1.866 -26.960 1.00 39.12 173 GLU A C 1
ATOM 1358 O O . GLU A 1 173 ? -18.096 -1.119 -27.369 1.00 39.12 173 GLU A O 1
#

Sequence (173 aa):
QAESFDPATIDRELGWAQGLGFNTVRVFFHDLVWEADPAGLKDRFDAFLTIAKKHGIRVMPTFFTNGCYHGFDRVPKLGPQPAPIPGVHNSGWVQSPGAASVNDPSTWGRLEKYVSDMIGAFAKDDRILLWYLYNEPWITTKGAQSLPCCDGFRLARAAAPTHAVDLVLHLRE

Mean predicted aligned error: 5.37 Å

Secondary structure (DSSP, 8-state):
-GGG--HHHHHHHHHHHHHTT--EEEEE--HHHHHH-HHHHHHHHHHHHHHHHHTT-EEEEEEEE----TTS--S--SSPPPPPPTT-TTTT---BS-HHHHT-GGGHHHHHHHHHHHHHHTTT-TTB-EEEEEE-TT--TTS---GGGTTHHHHHHHT--SSEEE-------

Solvent-accessible surface area (backbone atoms only — not comparable to full-atom values): 9994 Å² total; per-residue (Å²): 104,80,95,74,63,54,68,69,60,51,48,51,53,44,48,51,40,34,76,73,67,46,51,65,49,78,46,75,58,46,59,69,53,36,73,77,35,55,66,61,46,50,54,54,47,52,52,49,45,53,50,31,46,77,46,61,26,29,34,30,50,25,49,28,24,51,55,56,40,85,88,58,89,81,70,69,70,89,75,88,73,66,79,69,49,87,96,45,83,62,42,70,40,67,34,19,65,35,38,72,48,46,62,32,75,86,47,43,67,59,56,52,49,52,52,41,53,57,47,49,77,49,25,79,44,84,49,48,59,31,42,33,53,38,42,54,40,82,46,46,94,74,65,30,54,36,65,84,61,58,65,52,63,62,51,58,55,71,51,62,42,81,46,56,76,45,69,65,75,83,82,82,129

Nearest PDB structures (foldseek):
  7oms-assembly1_AAA  TM=7.192E-01  e=2.258E-02  Bacteroides salyersiae
  6t6g-assembly1_AAA  TM=7.190E-01  e=2.867E-02  Bacteroides salyersiae
  4eiv-assembly1_B  TM=6.078E-01  e=4.484E-01  Toxoplasma gondii
  4eiv-assembly1_A  TM=6.095E-01  e=7.680E-01  Toxoplasma gondii
  3qyq-assembly2_D  TM=5.033E-01  e=1.315E+00  Toxoplasma gondii ME49